Protein AF-A0A7X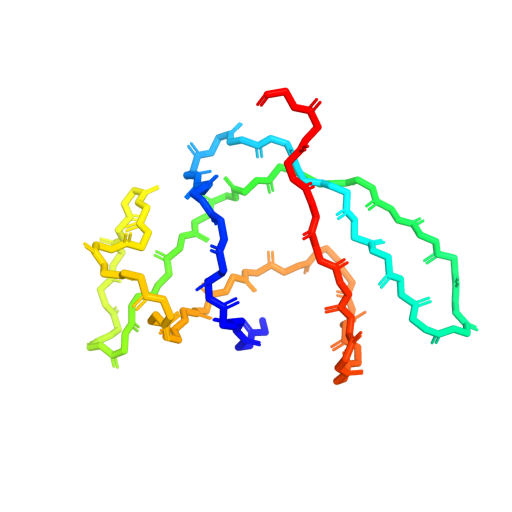9GET4-F1 (afdb_monomer)

Structure (mmCIF, N/CA/C/O backbone):
data_AF-A0A7X9GET4-F1
#
_entry.id   AF-A0A7X9GET4-F1
#
loop_
_atom_site.group_PDB
_atom_site.id
_atom_site.type_symbol
_atom_site.label_atom_id
_atom_site.label_alt_id
_atom_site.label_comp_id
_atom_site.label_asym_id
_atom_site.label_entity_id
_atom_site.label_seq_id
_atom_site.pdbx_PDB_ins_code
_atom_site.Cartn_x
_atom_site.Cartn_y
_a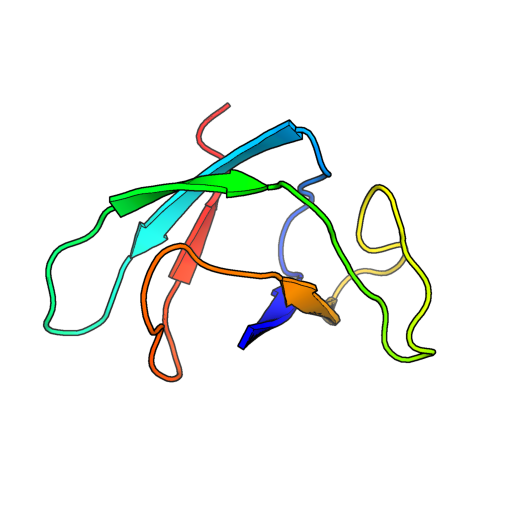tom_site.Cartn_z
_atom_site.occupancy
_atom_site.B_iso_or_equiv
_atom_site.auth_seq_id
_atom_site.auth_comp_id
_atom_site.auth_asym_id
_atom_site.auth_atom_id
_atom_site.pdbx_PDB_model_num
ATOM 1 N N . ALA A 1 1 ? -4.801 -6.556 -3.853 1.00 93.31 1 ALA A N 1
ATOM 2 C CA . ALA A 1 1 ? -3.614 -7.167 -3.230 1.00 93.31 1 ALA A CA 1
ATOM 3 C C . ALA A 1 1 ? -3.601 -6.874 -1.735 1.00 93.31 1 ALA A C 1
ATOM 5 O O . ALA A 1 1 ? -4.295 -5.950 -1.320 1.00 93.31 1 ALA A O 1
ATOM 6 N N . LEU A 1 2 ? -2.871 -7.675 -0.954 1.00 96.06 2 LEU A N 1
ATOM 7 C CA . LEU A 1 2 ? -2.624 -7.433 0.471 1.00 96.06 2 LEU A CA 1
ATOM 8 C C . LEU A 1 2 ? -1.465 -6.440 0.615 1.00 96.06 2 LEU A C 1
ATOM 10 O O . LEU A 1 2 ? -0.456 -6.588 -0.070 1.00 96.06 2 LEU A O 1
ATOM 14 N N . VAL A 1 3 ? -1.624 -5.436 1.468 1.00 96.00 3 VAL A N 1
ATOM 15 C CA . VAL A 1 3 ? -0.695 -4.314 1.620 1.00 96.00 3 VAL A CA 1
ATOM 16 C C . VAL A 1 3 ? -0.484 -4.052 3.107 1.00 96.00 3 VAL A C 1
ATOM 18 O O . VAL A 1 3 ? -1.458 -3.910 3.839 1.00 96.00 3 VAL A O 1
ATOM 21 N N . GLU A 1 4 ? 0.771 -3.958 3.552 1.00 96.06 4 GLU A N 1
ATOM 22 C CA . GLU A 1 4 ? 1.097 -3.457 4.894 1.00 96.06 4 GLU A CA 1
ATOM 23 C C . GLU A 1 4 ? 1.130 -1.929 4.860 1.00 96.06 4 GLU A C 1
ATOM 25 O O . GLU A 1 4 ? 1.929 -1.324 4.139 1.00 96.06 4 GLU A O 1
ATOM 30 N N . GLN A 1 5 ? 0.271 -1.291 5.649 1.00 92.06 5 GLN A N 1
ATOM 31 C CA . GLN A 1 5 ? 0.262 0.159 5.757 1.00 92.06 5 GLN A CA 1
ATOM 32 C C . GLN A 1 5 ? 1.473 0.629 6.577 1.00 92.06 5 GLN A C 1
ATOM 34 O O . GLN A 1 5 ? 1.638 0.269 7.739 1.00 92.06 5 GLN A O 1
ATOM 39 N N . ARG A 1 6 ? 2.356 1.424 5.965 1.00 93.06 6 ARG A N 1
ATOM 40 C CA . ARG A 1 6 ? 3.489 2.068 6.661 1.00 93.06 6 ARG A CA 1
ATOM 41 C C . ARG A 1 6 ? 3.263 3.558 6.886 1.00 93.06 6 ARG A C 1
ATOM 43 O O . ARG A 1 6 ? 3.665 4.081 7.917 1.00 93.06 6 ARG A O 1
ATOM 50 N N . ASN A 1 7 ? 2.608 4.208 5.927 1.00 92.12 7 ASN A N 1
ATOM 51 C CA . ASN A 1 7 ? 2.215 5.612 5.965 1.00 92.12 7 ASN A CA 1
ATOM 52 C C . ASN A 1 7 ? 0.715 5.730 5.681 1.00 92.12 7 ASN A C 1
ATOM 54 O O . ASN A 1 7 ? 0.137 4.868 5.016 1.00 92.12 7 ASN A O 1
ATOM 58 N N . HIS A 1 8 ? 0.097 6.806 6.164 1.00 92.81 8 HIS A N 1
ATOM 59 C CA . HIS A 1 8 ? -1.333 7.043 5.997 1.00 92.81 8 HIS A CA 1
ATOM 60 C C . HIS A 1 8 ? -1.716 7.329 4.536 1.00 92.81 8 HIS A C 1
ATOM 62 O O . HIS A 1 8 ? -1.131 8.198 3.891 1.00 92.81 8 HIS A O 1
ATOM 68 N N . PHE A 1 9 ? -2.748 6.635 4.056 1.00 95.06 9 PHE A N 1
ATOM 69 C CA . PHE A 1 9 ? -3.506 6.944 2.845 1.00 95.06 9 PHE A CA 1
ATOM 70 C C . PHE A 1 9 ? -4.958 6.483 3.035 1.00 95.06 9 PHE A C 1
ATOM 72 O O . PHE A 1 9 ? -5.232 5.612 3.865 1.00 95.06 9 PHE A O 1
ATOM 79 N N . ALA A 1 10 ? -5.865 7.063 2.263 1.00 96.38 10 ALA A N 1
ATOM 80 C CA . ALA A 1 10 ? -7.301 6.879 2.358 1.00 96.38 10 ALA A CA 1
ATOM 81 C C . ALA A 1 10 ? -7.941 6.656 0.979 1.00 96.38 10 ALA A C 1
ATOM 83 O O . ALA A 1 10 ? -7.323 6.856 -0.069 1.00 96.38 10 ALA A O 1
ATOM 84 N N . VAL A 1 11 ? -9.204 6.238 0.977 1.00 97.44 11 VAL A N 1
ATOM 85 C CA . VAL A 1 11 ? -10.052 6.214 -0.218 1.00 97.44 11 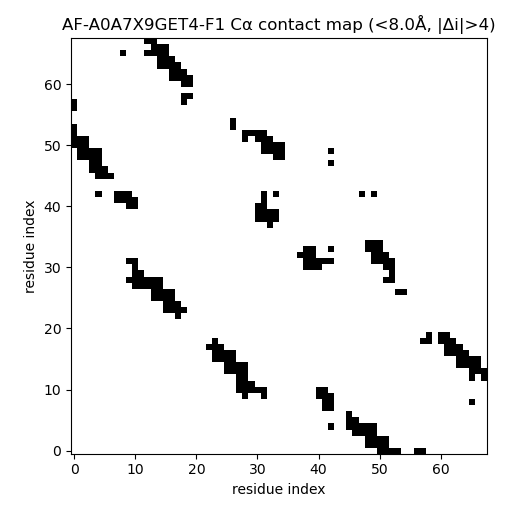VAL A CA 1
ATOM 86 C C . VAL A 1 11 ? -10.117 7.619 -0.825 1.00 97.44 11 VAL A C 1
ATOM 88 O O . VAL A 1 11 ? -10.298 8.608 -0.123 1.00 97.44 11 VAL A O 1
ATOM 91 N N . GLY A 1 12 ? -9.955 7.703 -2.145 1.00 96.69 12 GLY A N 1
ATOM 92 C CA . GLY A 1 12 ? -9.881 8.961 -2.889 1.00 96.69 12 GLY A CA 1
ATOM 93 C C . GLY A 1 12 ? -8.463 9.505 -3.078 1.00 96.69 12 GLY A C 1
ATOM 94 O O . GLY A 1 12 ? -8.257 10.288 -4.003 1.00 96.69 12 GLY A O 1
ATOM 95 N N . ASP A 1 13 ? -7.479 9.057 -2.292 1.00 97.06 13 ASP A N 1
ATOM 96 C CA . ASP A 1 1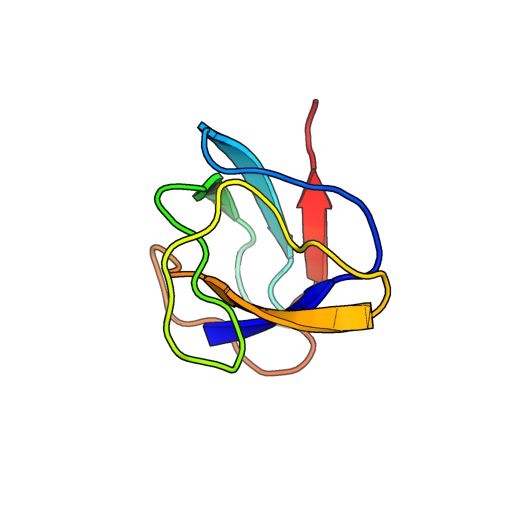3 ? -6.089 9.463 -2.498 1.00 97.06 13 ASP A CA 1
ATOM 97 C C . ASP A 1 13 ? -5.518 8.894 -3.801 1.00 97.06 13 ASP A C 1
ATOM 99 O O . ASP A 1 13 ? -5.895 7.810 -4.264 1.00 97.06 13 ASP A O 1
ATOM 103 N N . GLN A 1 14 ? -4.545 9.612 -4.362 1.00 97.19 14 GLN A N 1
ATOM 104 C CA . GLN A 1 14 ? -3.756 9.146 -5.492 1.00 97.19 14 GLN A CA 1
ATOM 105 C C . GLN A 1 14 ? -2.455 8.502 -5.002 1.00 97.19 14 GLN A C 1
ATOM 107 O O . GLN A 1 14 ? -1.668 9.109 -4.266 1.00 97.19 14 GLN A O 1
ATOM 112 N N . LEU A 1 15 ? -2.229 7.265 -5.434 1.00 96.25 15 LEU A N 1
ATOM 113 C CA . LEU A 1 15 ? -1.031 6.493 -5.147 1.00 96.25 15 LEU A CA 1
ATOM 114 C C . LEU A 1 15 ? -0.198 6.319 -6.408 1.00 96.25 15 LEU A C 1
ATOM 116 O O . LEU A 1 15 ? -0.734 6.066 -7.486 1.00 96.25 15 LEU A O 1
ATOM 120 N N . GLU A 1 16 ? 1.112 6.363 -6.232 1.00 97.31 16 GLU A N 1
ATOM 121 C CA . GLU A 1 16 ? 2.082 5.844 -7.182 1.00 97.31 16 GLU A CA 1
ATOM 122 C C . GLU A 1 16 ? 2.530 4.457 -6.731 1.00 97.31 16 GLU A C 1
ATOM 124 O O . GLU A 1 16 ? 2.838 4.233 -5.556 1.00 97.31 16 GLU A O 1
ATOM 129 N N . VAL A 1 17 ? 2.526 3.524 -7.673 1.00 97.06 17 VAL A N 1
ATOM 130 C CA . VAL A 1 17 ? 2.789 2.105 -7.474 1.00 97.06 17 VAL A CA 1
ATOM 131 C C . VAL A 1 17 ? 4.072 1.761 -8.216 1.00 97.06 17 VAL A C 1
ATOM 133 O O . VAL A 1 17 ? 4.100 1.741 -9.448 1.00 97.06 17 VAL A O 1
ATOM 136 N N . LEU A 1 18 ? 5.121 1.508 -7.438 1.00 96.81 18 LEU A N 1
ATOM 137 C CA . LEU A 1 18 ? 6.465 1.198 -7.901 1.00 96.81 18 LEU A CA 1
ATOM 138 C C . LEU A 1 18 ? 6.635 -0.318 -7.974 1.00 96.81 18 LEU A C 1
ATOM 140 O O . LEU A 1 18 ? 6.705 -0.989 -6.935 1.00 96.81 18 LEU A O 1
ATOM 144 N N . VAL A 1 19 ? 6.654 -0.860 -9.189 1.00 96.38 19 VAL A N 1
ATOM 145 C CA . VAL A 1 19 ? 6.590 -2.306 -9.423 1.00 96.38 19 VAL A CA 1
ATOM 146 C C . VAL A 1 19 ? 7.986 -2.856 -9.737 1.00 96.38 19 VAL A C 1
ATOM 148 O O . VAL A 1 19 ? 8.592 -2.462 -10.732 1.00 96.38 19 VAL A O 1
ATOM 151 N N . PRO A 1 20 ? 8.520 -3.802 -8.941 1.00 95.00 20 PRO A N 1
ATOM 152 C CA . PRO A 1 20 ? 9.837 -4.375 -9.190 1.00 95.00 20 PRO A CA 1
ATOM 153 C C . PRO A 1 20 ? 9.928 -5.049 -10.565 1.00 95.00 20 PRO A C 1
ATOM 155 O O . PRO A 1 20 ? 9.255 -6.043 -10.820 1.00 95.00 20 PRO A O 1
ATOM 158 N N . GLY A 1 21 ? 10.803 -4.531 -11.430 1.00 93.12 21 GLY A N 1
ATOM 159 C CA . GLY A 1 21 ? 11.069 -5.116 -12.749 1.00 93.12 21 GLY A CA 1
ATOM 160 C C . GLY A 1 21 ? 9.984 -4.866 -13.800 1.00 93.12 21 GLY A C 1
ATOM 161 O O . GLY A 1 21 ? 10.080 -5.416 -14.895 1.00 93.12 21 GLY A O 1
ATOM 162 N N . GLU A 1 22 ? 8.987 -4.032 -13.505 1.00 93.75 22 GLU A N 1
ATOM 163 C CA . GLU A 1 22 ? 7.957 -3.627 -14.460 1.00 93.75 22 GLU A CA 1
ATOM 164 C C . GLU A 1 22 ? 7.865 -2.100 -14.550 1.00 93.75 22 GLU A C 1
ATOM 166 O O . GLU A 1 22 ? 8.638 -1.363 -13.943 1.00 93.75 22 GLU A O 1
ATOM 171 N N . ILE A 1 23 ? 6.932 -1.617 -15.366 1.00 94.38 23 ILE A N 1
ATOM 172 C CA . ILE A 1 23 ? 6.630 -0.192 -15.455 1.00 94.38 23 ILE A CA 1
ATOM 173 C C . ILE A 1 23 ? 5.897 0.211 -14.168 1.00 94.38 23 ILE A C 1
ATOM 175 O O . ILE A 1 23 ? 5.110 -0.570 -13.630 1.00 94.38 23 ILE A O 1
ATOM 179 N N . ASP A 1 24 ? 6.100 1.439 -13.702 1.00 96.19 24 ASP A N 1
ATOM 180 C CA . ASP A 1 24 ? 5.354 2.029 -12.586 1.00 96.19 24 ASP A CA 1
ATOM 181 C C . ASP A 1 24 ? 4.014 2.612 -13.064 1.00 96.19 24 ASP A C 1
ATOM 183 O O . ASP A 1 24 ? 3.747 2.728 -14.266 1.00 96.19 24 ASP A O 1
ATOM 187 N N . PHE A 1 25 ? 3.096 2.910 -12.150 1.00 96.69 25 PHE A N 1
ATOM 188 C CA . PHE A 1 25 ? 1.822 3.538 -12.509 1.00 96.69 25 PHE A CA 1
ATOM 189 C C . PHE A 1 25 ? 1.182 4.269 -11.345 1.00 96.69 25 PHE A C 1
ATOM 191 O O . PHE A 1 25 ? 1.412 3.945 -10.185 1.00 96.69 25 PHE A O 1
ATOM 198 N N . ASN A 1 26 ? 0.291 5.195 -11.685 1.00 96.81 26 ASN A N 1
ATOM 199 C CA . ASN A 1 26 ? -0.527 5.898 -10.711 1.00 96.81 26 ASN A CA 1
ATOM 200 C C . ASN A 1 26 ? -1.950 5.348 -10.723 1.00 96.81 26 ASN A C 1
ATOM 202 O O . ASN A 1 26 ? -2.482 4.982 -11.774 1.00 96.81 26 ASN A O 1
ATOM 206 N N . GLN A 1 27 ? -2.591 5.336 -9.560 1.00 96.19 27 GLN A N 1
ATOM 207 C CA . GLN A 1 27 ? -4.012 5.035 -9.445 1.00 96.19 27 GLN A CA 1
ATOM 208 C C . GLN A 1 27 ? -4.660 5.772 -8.277 1.00 96.19 27 GLN A C 1
ATOM 210 O O . GLN A 1 27 ? -3.995 6.131 -7.310 1.00 96.19 27 GLN A O 1
ATOM 215 N N . ASN A 1 28 ? -5.981 5.911 -8.336 1.00 96.88 28 ASN A N 1
ATOM 216 C CA . ASN A 1 28 ? -6.771 6.363 -7.196 1.00 96.88 28 ASN A CA 1
ATOM 217 C C . ASN A 1 28 ? -7.165 5.168 -6.321 1.00 96.88 28 ASN A C 1
ATOM 219 O O . ASN A 1 28 ? -7.455 4.076 -6.824 1.00 96.88 28 ASN A O 1
ATOM 223 N N . VAL A 1 29 ? -7.209 5.371 -5.008 1.00 96.62 29 VAL A N 1
ATOM 224 C CA . VAL A 1 29 ? -7.701 4.366 -4.062 1.00 96.62 29 VAL A CA 1
ATOM 225 C C . VAL A 1 29 ? -9.222 4.352 -4.111 1.00 96.62 29 VAL A C 1
ATOM 227 O O . VAL A 1 29 ? -9.876 5.264 -3.619 1.00 96.62 29 VAL A O 1
ATOM 230 N N . SER A 1 30 ? -9.805 3.316 -4.711 1.00 97.31 30 SER A N 1
ATOM 231 C CA . SER A 1 30 ? -11.265 3.20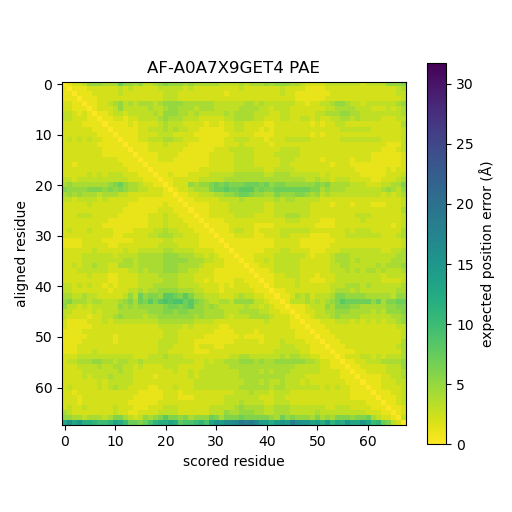8 -4.846 1.00 97.31 30 SER A CA 1
ATOM 232 C C . SER A 1 30 ? -11.955 2.639 -3.607 1.00 97.31 30 SER A C 1
ATOM 234 O O . SER A 1 30 ? -13.102 2.976 -3.335 1.00 97.31 30 SER A O 1
ATOM 236 N N . ARG A 1 31 ? -11.277 1.752 -2.873 1.00 97.38 31 ARG A N 1
ATOM 237 C CA . ARG A 1 31 ? -11.748 1.162 -1.614 1.00 97.38 31 ARG A CA 1
ATOM 238 C C . ARG A 1 31 ? -10.591 0.532 -0.854 1.00 97.38 31 ARG A C 1
ATOM 240 O O . ARG A 1 31 ? -9.644 0.039 -1.472 1.00 97.38 31 ARG A O 1
ATOM 247 N N . ILE A 1 32 ? -10.722 0.476 0.463 1.00 97.62 32 ILE A N 1
ATOM 248 C CA . ILE A 1 32 ? -9.828 -0.256 1.356 1.00 97.62 32 ILE A CA 1
ATOM 249 C C . ILE A 1 32 ? -10.678 -1.264 2.128 1.00 97.62 32 ILE A C 1
ATOM 251 O O . ILE A 1 32 ? -11.796 -0.955 2.540 1.00 97.62 32 ILE A O 1
ATOM 255 N N . ILE A 1 33 ? -10.168 -2.484 2.268 1.00 97.06 33 ILE A N 1
ATOM 256 C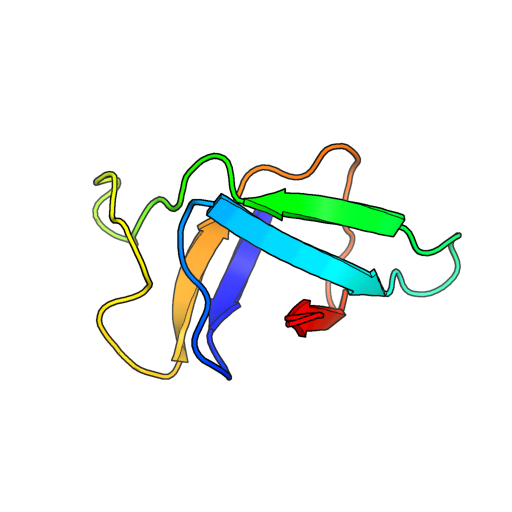 CA . ILE A 1 33 ? -10.814 -3.552 3.032 1.00 97.06 33 ILE A CA 1
ATOM 257 C C . ILE A 1 33 ? -9.864 -3.963 4.159 1.00 97.06 33 ILE A C 1
ATOM 259 O O . ILE A 1 33 ? -8.700 -4.261 3.882 1.00 97.06 33 ILE A O 1
ATOM 263 N N . ASP A 1 34 ? -10.344 -3.964 5.400 1.00 95.69 34 ASP A N 1
ATOM 264 C CA . ASP A 1 34 ? -9.564 -4.383 6.570 1.00 95.69 34 ASP A CA 1
ATOM 265 C C . ASP A 1 34 ? -9.447 -5.920 6.691 1.00 95.69 34 ASP A C 1
ATOM 267 O O . ASP A 1 34 ? -9.862 -6.680 5.806 1.00 95.69 34 ASP A O 1
ATOM 271 N N . GLU A 1 35 ? -8.828 -6.391 7.774 1.00 93.50 35 GLU A N 1
ATOM 272 C CA . GLU A 1 35 ? -8.617 -7.821 8.035 1.00 93.50 35 GLU A CA 1
ATOM 273 C C . GLU A 1 35 ? -9.930 -8.552 8.345 1.00 93.50 35 GLU A C 1
ATOM 275 O O . GLU A 1 35 ? -10.080 -9.726 8.000 1.00 93.50 35 GLU A O 1
ATOM 280 N N . GLU A 1 36 ? -10.911 -7.846 8.908 1.00 93.56 36 GLU A N 1
ATOM 281 C CA . GLU A 1 36 ? -12.258 -8.351 9.171 1.00 93.56 36 GLU A CA 1
ATOM 282 C C . GLU A 1 36 ? -13.156 -8.354 7.921 1.00 93.56 36 GLU A C 1
ATOM 284 O O . GLU A 1 36 ? -14.296 -8.821 7.970 1.00 93.56 36 GLU A O 1
ATOM 289 N N . GLY A 1 37 ? -12.659 -7.859 6.783 1.00 94.44 37 GLY A N 1
ATOM 290 C CA . GLY A 1 37 ? -13.397 -7.815 5.522 1.00 94.44 37 GLY A CA 1
ATOM 291 C C . GLY A 1 37 ? -14.354 -6.627 5.393 1.00 94.44 37 GLY A C 1
ATOM 292 O O . GLY A 1 37 ? -15.200 -6.625 4.495 1.00 94.44 37 GLY A O 1
ATOM 293 N N . ARG A 1 38 ? -14.240 -5.616 6.257 1.00 96.31 38 ARG A N 1
ATOM 294 C CA . ARG A 1 38 ? -15.073 -4.410 6.244 1.00 96.31 38 ARG A CA 1
ATOM 295 C C . ARG A 1 38 ? -14.464 -3.347 5.341 1.00 96.31 38 ARG A C 1
ATOM 297 O O . ARG A 1 38 ? -13.247 -3.228 5.222 1.00 96.31 38 ARG A O 1
ATOM 304 N N . LEU A 1 39 ? -15.333 -2.555 4.717 1.00 97.38 39 LEU A N 1
ATOM 305 C CA . LEU A 1 39 ? -14.920 -1.360 3.989 1.00 97.38 39 LEU A CA 1
ATOM 306 C C . LEU A 1 39 ? -14.565 -0.260 4.987 1.00 97.38 39 LEU A C 1
ATOM 308 O O . LEU A 1 39 ? -15.357 0.042 5.879 1.00 97.38 39 LEU A O 1
ATOM 312 N N . VAL A 1 40 ? -13.390 0.332 4.808 1.00 96.69 40 VAL A N 1
ATOM 313 C CA . VAL A 1 40 ? -12.877 1.420 5.644 1.00 96.69 40 VAL A CA 1
ATOM 314 C C . VAL A 1 40 ? -12.364 2.557 4.765 1.00 96.69 40 VAL A C 1
ATOM 316 O O . VAL A 1 40 ? -11.907 2.323 3.644 1.00 96.69 40 VAL A O 1
ATOM 319 N N . ASP A 1 41 ? -12.415 3.784 5.281 1.00 96.62 41 ASP A N 1
ATOM 320 C CA . ASP A 1 41 ? -11.913 4.961 4.562 1.00 96.62 41 ASP A CA 1
ATOM 321 C C . ASP A 1 41 ? -10.381 5.031 4.571 1.00 96.62 41 ASP A C 1
ATOM 323 O O . ASP A 1 41 ? -9.784 5.523 3.622 1.00 96.62 41 ASP A O 1
ATOM 327 N N . ALA A 1 42 ? -9.734 4.504 5.611 1.00 94.69 42 ALA A N 1
ATOM 328 C CA . ALA A 1 42 ? -8.283 4.390 5.755 1.00 94.69 42 ALA A CA 1
ATOM 329 C C . ALA A 1 42 ? -7.946 3.224 6.700 1.00 94.69 42 ALA A C 1
ATOM 331 O O . ALA A 1 42 ? -8.816 2.751 7.432 1.00 94.69 42 ALA A O 1
ATOM 332 N N . ALA A 1 43 ? -6.690 2.767 6.713 1.00 89.69 43 ALA A N 1
ATOM 333 C CA . ALA A 1 43 ? -6.242 1.781 7.702 1.00 89.69 43 ALA A CA 1
ATOM 334 C C . ALA A 1 43 ? -6.293 2.387 9.127 1.00 89.69 43 ALA A C 1
ATOM 336 O O . ALA A 1 43 ? -5.596 3.378 9.365 1.00 89.69 43 ALA A O 1
ATOM 337 N N . PRO A 1 44 ? -7.075 1.828 10.075 1.00 84.75 44 PRO A N 1
ATOM 338 C CA . PRO A 1 44 ? -7.232 2.402 11.416 1.00 84.75 44 PRO A CA 1
ATOM 339 C C . PRO A 1 44 ? -5.988 2.275 12.305 1.00 84.75 44 PRO A C 1
ATOM 341 O O . PRO A 1 44 ? -5.843 3.041 13.262 1.00 84.75 44 PRO A O 1
ATOM 344 N N . HIS A 1 45 ? -5.086 1.331 12.014 1.00 88.31 45 HIS A N 1
ATOM 345 C CA . HIS A 1 45 ? -3.886 1.096 12.816 1.00 88.31 45 HIS A CA 1
ATOM 346 C C . HIS A 1 45 ? -2.598 1.108 11.971 1.00 88.31 45 HIS A C 1
ATOM 348 O O . HIS A 1 45 ? -2.587 0.591 10.850 1.00 88.31 45 HIS A O 1
ATOM 354 N N . PRO A 1 46 ? -1.480 1.659 12.494 1.00 91.50 46 PRO A N 1
ATOM 355 C CA . PRO A 1 46 ? -0.177 1.542 11.843 1.00 91.50 46 PRO A CA 1
ATOM 356 C C . PRO A 1 46 ? 0.214 0.076 11.633 1.00 91.50 46 PRO A C 1
ATOM 358 O O . PRO A 1 46 ? -0.011 -0.749 12.518 1.00 91.50 46 PRO A O 1
ATOM 361 N N . ARG A 1 47 ? 0.858 -0.242 10.502 1.00 93.62 47 ARG A N 1
ATOM 362 C CA . ARG A 1 47 ? 1.302 -1.609 10.139 1.00 93.62 47 ARG A CA 1
ATOM 363 C C . ARG A 1 47 ? 0.180 -2.623 9.942 1.00 93.62 47 ARG A C 1
ATOM 365 O O . ARG A 1 47 ? 0.456 -3.812 9.802 1.00 93.62 47 A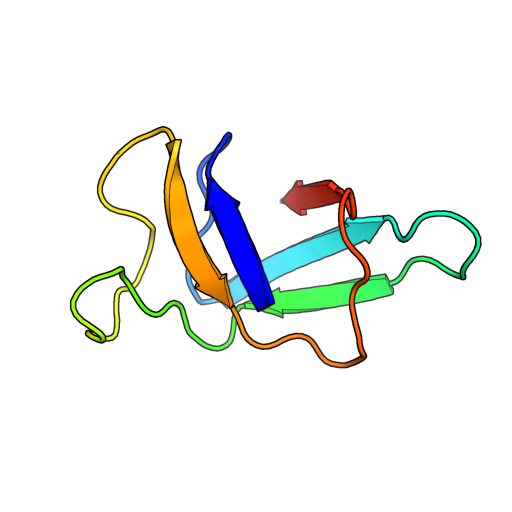RG A O 1
ATOM 372 N N . GLN A 1 48 ? -1.068 -2.173 9.890 1.00 93.94 48 GLN A N 1
ATOM 373 C CA . GLN A 1 48 ? -2.186 -3.047 9.586 1.00 93.94 48 GLN A CA 1
ATOM 374 C C . GLN A 1 48 ? -2.104 -3.548 8.145 1.00 93.94 48 GLN A C 1
ATOM 376 O O . GLN A 1 48 ? -1.746 -2.807 7.220 1.00 93.94 48 GLN A O 1
ATOM 381 N N . LEU A 1 49 ? -2.456 -4.818 7.964 1.00 96.00 49 LEU A N 1
ATOM 382 C CA . LEU A 1 49 ? -2.616 -5.413 6.652 1.00 96.00 49 LEU A CA 1
ATOM 383 C C . LEU A 1 49 ? -4.007 -5.078 6.118 1.00 96.00 49 LEU A C 1
ATOM 385 O O . LEU A 1 49 ? -5.020 -5.358 6.746 1.00 96.00 49 LEU A O 1
ATOM 389 N N . ILE A 1 50 ? -4.057 -4.486 4.934 1.00 96.31 50 ILE A N 1
ATOM 390 C CA . ILE A 1 50 ? -5.303 -4.125 4.260 1.00 96.31 50 ILE A CA 1
ATOM 391 C C . ILE A 1 50 ? -5.308 -4.671 2.841 1.00 96.31 50 ILE A C 1
ATOM 393 O O . ILE A 1 50 ? -4.262 -4.910 2.232 1.00 96.31 50 ILE A O 1
ATOM 397 N N . LYS A 1 51 ? -6.497 -4.869 2.278 1.00 97.06 51 LYS A N 1
ATOM 398 C CA . LYS A 1 51 ? -6.660 -5.219 0.869 1.00 97.06 51 LYS A CA 1
ATOM 399 C C . LYS A 1 51 ? -7.051 -3.986 0.073 1.00 97.06 51 LYS A C 1
ATOM 401 O O . LYS A 1 51 ? -8.063 -3.345 0.345 1.00 97.06 51 LYS A O 1
ATOM 406 N N . VAL A 1 52 ? -6.269 -3.718 -0.968 1.00 96.69 52 VAL A N 1
ATOM 407 C CA . VAL A 1 52 ? -6.505 -2.626 -1.919 1.00 96.69 52 VAL A CA 1
ATOM 408 C C . VAL A 1 52 ? -6.610 -3.213 -3.329 1.00 96.69 52 VAL A C 1
ATOM 410 O O . VAL A 1 52 ? -5.761 -4.027 -3.714 1.00 96.69 52 VAL A O 1
ATOM 413 N N . PRO A 1 53 ? -7.653 -2.890 -4.111 1.00 96.44 53 PRO A N 1
ATOM 414 C CA . PRO A 1 53 ? -7.711 -3.261 -5.517 1.00 96.44 53 PRO A CA 1
ATOM 415 C C . PRO A 1 53 ? -6.730 -2.405 -6.328 1.00 96.44 53 PRO A C 1
ATOM 417 O O . PRO A 1 53 ? -6.704 -1.181 -6.198 1.00 96.44 53 PRO A O 1
ATOM 420 N N . PHE A 1 54 ? -5.949 -3.057 -7.185 1.00 96.06 54 PHE A N 1
ATOM 421 C CA . PHE A 1 54 ? -5.031 -2.386 -8.101 1.00 96.06 54 PHE A CA 1
ATOM 422 C C . PHE A 1 54 ? -5.503 -2.555 -9.543 1.00 96.06 54 PHE A C 1
ATOM 424 O O . PHE A 1 54 ? -6.124 -3.566 -9.871 1.00 96.06 54 PHE A O 1
ATOM 431 N N . ALA A 1 55 ? -5.217 -1.566 -10.393 1.00 93.44 55 ALA A N 1
ATOM 432 C CA . ALA A 1 55 ? -5.616 -1.584 -11.806 1.00 93.44 55 ALA A CA 1
ATOM 433 C C . ALA A 1 55 ? -4.935 -2.708 -12.611 1.00 93.44 55 ALA A C 1
ATOM 435 O O . ALA A 1 55 ? -5.457 -3.148 -13.633 1.00 93.44 55 ALA A O 1
ATOM 436 N N . ARG A 1 56 ? -3.782 -3.183 -12.134 1.00 93.25 56 ARG A N 1
ATOM 437 C CA . ARG A 1 56 ? -3.034 -4.314 -12.687 1.00 93.25 56 ARG A CA 1
ATOM 438 C C . ARG A 1 56 ? -2.455 -5.187 -11.567 1.00 93.25 56 ARG A C 1
ATOM 440 O O . ARG A 1 56 ? -2.447 -4.741 -10.414 1.00 93.25 56 ARG A O 1
ATOM 447 N N . PRO A 1 57 ? -2.012 -6.425 -11.863 1.00 92.12 57 PRO A N 1
ATOM 448 C CA . PRO A 1 57 ? -1.322 -7.259 -10.887 1.00 92.12 57 PRO A CA 1
ATOM 449 C C . PRO A 1 57 ? -0.142 -6.513 -10.263 1.00 92.12 57 PRO A C 1
ATOM 451 O O . PRO A 1 57 ? 0.577 -5.796 -10.951 1.00 92.12 57 PRO A O 1
ATOM 454 N N . VAL A 1 58 ? 0.034 -6.680 -8.954 1.00 95.19 58 VAL A N 1
ATOM 455 C CA . VAL A 1 58 ? 1.173 -6.128 -8.217 1.00 95.19 58 VAL A CA 1
ATOM 456 C C . VAL A 1 58 ? 1.896 -7.288 -7.524 1.00 95.19 58 VAL A C 1
ATOM 458 O O . VAL A 1 58 ? 1.280 -7.970 -6.697 1.00 95.19 58 VAL A O 1
ATOM 461 N N . PRO A 1 59 ? 3.155 -7.586 -7.887 1.00 95.25 59 PRO A N 1
ATOM 462 C CA . PRO A 1 59 ? 3.932 -8.642 -7.254 1.00 95.25 59 PRO A CA 1
ATOM 463 C C . PRO A 1 59 ? 4.319 -8.270 -5.811 1.00 95.25 59 PRO A C 1
ATOM 465 O O . PRO A 1 59 ? 4.254 -7.095 -5.421 1.00 95.25 59 PRO A O 1
ATOM 468 N N . PRO A 1 60 ? 4.742 -9.254 -4.995 1.00 95.44 60 PRO A N 1
ATOM 469 C CA . PRO A 1 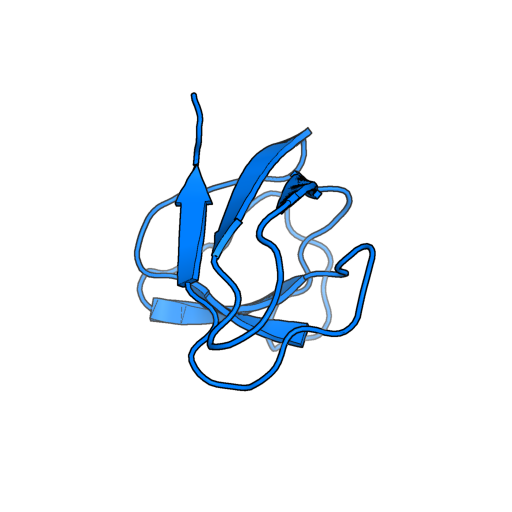60 ? 5.310 -8.992 -3.677 1.00 95.44 60 PRO A CA 1
ATOM 470 C 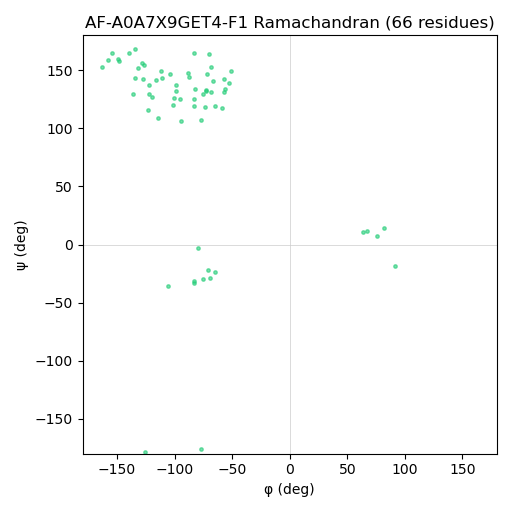C . PRO A 1 60 ? 6.435 -7.954 -3.732 1.00 95.44 60 PRO A C 1
ATOM 472 O O . PRO A 1 60 ? 7.161 -7.865 -4.719 1.00 95.44 60 PRO A O 1
ATOM 475 N N . TYR A 1 61 ? 6.581 -7.186 -2.651 1.00 94.06 61 TYR A N 1
ATOM 476 C CA . TYR A 1 61 ? 7.571 -6.105 -2.522 1.00 94.06 61 TYR A CA 1
ATOM 477 C C . TYR A 1 61 ? 7.352 -4.893 -3.445 1.00 94.06 61 TYR A C 1
ATOM 479 O O . TYR A 1 61 ? 8.208 -4.013 -3.500 1.00 94.06 61 TYR A O 1
ATOM 487 N N . THR A 1 62 ? 6.192 -4.799 -4.106 1.00 97.06 62 THR A N 1
ATOM 488 C CA . THR A 1 62 ? 5.717 -3.543 -4.708 1.00 97.06 62 THR A CA 1
ATOM 489 C C . THR A 1 62 ? 5.617 -2.459 -3.639 1.00 97.06 62 THR A C 1
ATOM 491 O O . THR A 1 62 ? 5.026 -2.676 -2.577 1.00 97.06 62 THR A O 1
ATOM 494 N N . ILE A 1 63 ? 6.180 -1.287 -3.925 1.00 96.19 63 ILE A N 1
ATOM 495 C CA . ILE A 1 63 ? 6.126 -0.129 -3.031 1.00 96.19 63 ILE A CA 1
ATOM 496 C C . ILE A 1 63 ? 5.010 0.792 -3.509 1.00 96.19 63 ILE A C 1
ATOM 498 O O . ILE A 1 63 ? 4.876 1.053 -4.699 1.00 96.19 63 ILE A O 1
ATOM 502 N N . ILE A 1 64 ? 4.220 1.311 -2.574 1.00 95.56 64 ILE A N 1
ATOM 503 C CA . ILE A 1 64 ? 3.225 2.344 -2.858 1.00 95.56 64 ILE A CA 1
ATOM 504 C C . ILE A 1 64 ? 3.581 3.622 -2.108 1.00 95.56 64 ILE A C 1
ATOM 506 O O . ILE A 1 64 ? 4.017 3.571 -0.955 1.00 95.56 64 ILE A O 1
ATOM 510 N N . ARG A 1 65 ? 3.375 4.773 -2.747 1.00 95.25 65 ARG A N 1
ATOM 511 C CA . ARG A 1 65 ? 3.531 6.081 -2.107 1.00 95.25 65 ARG A CA 1
ATOM 512 C C . ARG A 1 65 ? 2.368 6.999 -2.443 1.00 95.25 65 ARG A C 1
ATOM 514 O O . ARG A 1 65 ? 1.851 6.977 -3.555 1.00 95.25 65 ARG A O 1
ATOM 521 N N . LYS A 1 66 ? 1.968 7.809 -1.467 1.00 94.56 66 LYS A N 1
ATOM 522 C CA . LYS A 1 66 ? 0.992 8.881 -1.663 1.00 94.56 66 LYS A CA 1
ATOM 523 C C . LYS A 1 66 ? 1.657 10.014 -2.446 1.00 94.56 66 LYS A C 1
ATOM 525 O O . LYS A 1 66 ? 2.774 10.393 -2.099 1.00 94.56 66 LYS A O 1
ATOM 530 N N . ILE A 1 67 ? 1.001 10.523 -3.488 1.00 91.00 67 ILE A N 1
ATOM 531 C CA . ILE A 1 67 ? 1.551 11.612 -4.316 1.00 91.00 67 ILE A CA 1
ATOM 532 C C . ILE A 1 67 ? 1.294 12.987 -3.676 1.00 91.00 67 ILE A C 1
ATOM 534 O O . ILE A 1 67 ? 2.125 13.883 -3.815 1.00 91.00 67 ILE A O 1
ATOM 538 N N . VAL A 1 68 ? 0.168 13.153 -2.970 1.00 71.25 68 VAL A N 1
ATOM 539 C CA . VAL A 1 68 ? -0.303 14.437 -2.414 1.00 71.25 68 VAL A CA 1
ATOM 540 C C . VAL A 1 68 ? -0.903 14.242 -1.033 1.00 71.25 68 VAL A C 1
ATOM 542 O O . VAL A 1 68 ? -1.718 13.306 -0.885 1.00 71.25 68 VAL A O 1
#

Foldseek 3Di:
DKDFAADKDFQQFKKWKAAVPDDIDIDGFNWKAFPVRDTDGIDPDHRGIIDTDDPDDGDPPIDMDTPD

Nearest PDB structures (foldseek):
  4he6-assembly1_A  TM=9.462E-01  e=1.175E-05  Geobacillus thermoleovorans CCB_US3_UF5
  4he5-assembly1_A  TM=9.358E-01  e=2.968E-05  Geobacillus thermoleovorans CCB_US3_UF5
  7vok-assembly1_A  TM=7.064E-01  e=3.708E-01  Mycobacterium tuberculosis
  5lmv-assembly1_a  TM=7.134E-01  e=6.396E-01  Thermus thermophilus HB8
  7po2-assembly1_7  TM=6.159E-01  e=4.135E-01  Homo sapiens

pLDDT: mean 94.69, std 3.7, range [71.25, 97.62]

Mean predicted aligned error: 2.64 Å

Radius of gyration: 11.19 Å; Cα contacts (8 Å, |Δi|>4): 133; chains: 1; bounding box: 26×23×28 Å

Secondary structure (DSSP, 8-state):
-EEE-SS--BTT-EEEEE-TTS--EEEE---EE-TTS-EESB-SSTT-EEE---SS---TT-EEEE--

Sequence (68 aa):
ALVEQRNHFAVGDQLEVLVPGEIDFNQNVSRIIDEEGRLVDAAPHPRQLIKVPFARPVPPYTIIRKIV

Solvent-accessible surface area (backbone atoms only — not comparable to full-atom values): 4243 Å² total; per-residue (Å²): 82,82,43,72,36,85,68,94,65,38,52,73,38,49,33,38,40,46,38,84,97,53,77,64,50,76,48,64,34,84,51,36,27,46,83,89,68,44,81,41,62,47,78,93,50,88,63,40,57,31,39,38,80,61,100,57,94,74,64,89,87,47,46,74,43,74,76,121